Protein AF-A0A537K3U1-F1 (afdb_monomer_lite)

Radius of gyration: 17.2 Å; chains: 1; bounding box: 36×25×54 Å

Structure (mmCIF, N/CA/C/O backbone):
data_AF-A0A537K3U1-F1
#
_entry.id   AF-A0A537K3U1-F1
#
loop_
_atom_site.group_PDB
_atom_site.id
_atom_site.type_symbol
_atom_site.label_atom_id
_atom_site.label_alt_id
_atom_site.label_comp_id
_atom_site.label_asym_id
_atom_site.label_entity_id
_atom_site.label_seq_id
_atom_site.pdbx_PDB_ins_code
_atom_site.Cartn_x
_atom_site.Cartn_y
_atom_site.Cartn_z
_atom_site.occupancy
_atom_site.B_iso_or_equiv
_atom_site.auth_seq_id
_atom_site.auth_comp_id
_atom_site.auth_asym_id
_atom_site.auth_atom_id
_atom_site.pdbx_PDB_model_num
ATOM 1 N N . MET A 1 1 ? 17.598 16.926 -39.093 1.00 49.12 1 MET A N 1
ATOM 2 C CA . MET A 1 1 ? 16.506 15.955 -38.891 1.00 49.12 1 MET A CA 1
ATOM 3 C C . MET A 1 1 ? 16.505 15.615 -37.416 1.00 49.12 1 MET A C 1
ATOM 5 O O . MET A 1 1 ? 17.480 15.052 -36.942 1.00 49.12 1 MET A O 1
ATOM 9 N N . THR A 1 2 ? 15.517 16.104 -36.675 1.00 51.97 2 THR A N 1
ATOM 10 C CA . THR A 1 2 ? 15.342 15.803 -35.252 1.00 51.97 2 THR A CA 1
ATOM 11 C C . THR A 1 2 ? 14.976 14.332 -35.130 1.00 51.97 2 THR A C 1
ATOM 13 O O . THR A 1 2 ? 13.868 13.931 -35.482 1.00 51.97 2 THR A O 1
ATOM 16 N N . ASP A 1 3 ? 15.946 13.530 -34.700 1.00 58.38 3 ASP A N 1
ATOM 17 C CA . ASP A 1 3 ? 15.747 12.133 -34.337 1.00 58.38 3 ASP A CA 1
ATOM 18 C C . ASP A 1 3 ? 14.707 12.101 -33.213 1.00 58.38 3 ASP A C 1
ATOM 20 O O . ASP A 1 3 ? 14.960 12.498 -32.073 1.00 58.38 3 ASP A O 1
ATOM 24 N N . THR A 1 4 ? 13.464 11.801 -33.581 1.00 62.09 4 THR A N 1
ATOM 25 C CA . THR A 1 4 ? 12.351 11.821 -32.640 1.00 62.09 4 THR A CA 1
ATOM 26 C C . THR A 1 4 ? 12.465 10.521 -31.872 1.00 62.09 4 THR A C 1
ATOM 28 O O . THR A 1 4 ? 12.078 9.472 -32.381 1.00 62.09 4 THR A O 1
ATOM 31 N N . ALA A 1 5 ? 13.079 10.578 -30.687 1.00 73.25 5 ALA A N 1
ATOM 32 C CA . ALA A 1 5 ? 13.297 9.415 -29.840 1.00 73.25 5 ALA A CA 1
ATOM 33 C C . ALA A 1 5 ? 11.993 8.612 -29.713 1.00 73.25 5 ALA A C 1
ATOM 35 O O . ALA A 1 5 ? 11.021 9.067 -29.107 1.00 73.25 5 ALA A O 1
ATOM 36 N N . ALA A 1 6 ? 11.958 7.429 -30.328 1.00 84.25 6 ALA A N 1
ATOM 37 C CA . ALA A 1 6 ? 10.769 6.594 -30.345 1.00 84.25 6 ALA A CA 1
ATOM 38 C C . ALA A 1 6 ? 10.436 6.157 -28.910 1.00 84.25 6 ALA A C 1
ATOM 40 O O . ALA A 1 6 ? 11.185 5.409 -28.272 1.00 84.25 6 ALA A O 1
ATOM 41 N N . ILE A 1 7 ? 9.306 6.636 -28.384 1.00 86.56 7 ILE A N 1
ATOM 42 C CA . ILE A 1 7 ? 8.850 6.289 -27.038 1.00 86.56 7 ILE A CA 1
ATOM 43 C C . ILE A 1 7 ?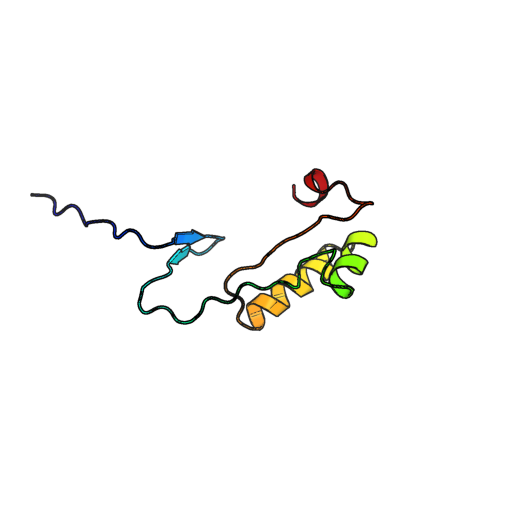 8.370 4.841 -27.062 1.00 86.56 7 ILE A C 1
ATOM 45 O O . ILE A 1 7 ? 7.308 4.522 -27.591 1.00 86.56 7 ILE A O 1
ATOM 49 N N . LYS A 1 8 ? 9.150 3.946 -26.456 1.00 89.88 8 LYS A N 1
ATOM 50 C CA . LYS A 1 8 ? 8.764 2.538 -26.329 1.00 89.88 8 LYS A CA 1
ATOM 51 C C . LYS A 1 8 ? 7.512 2.393 -25.438 1.00 89.88 8 LYS A C 1
ATOM 53 O O . LYS A 1 8 ? 7.427 3.097 -24.421 1.00 89.88 8 LYS A O 1
ATOM 58 N N . PRO A 1 9 ? 6.563 1.495 -25.757 1.00 93.31 9 PRO A N 1
ATOM 59 C CA . PRO A 1 9 ? 5.298 1.341 -25.030 1.00 93.31 9 PRO A CA 1
ATOM 60 C C . PRO A 1 9 ? 5.474 0.527 -23.734 1.00 93.31 9 PRO A C 1
ATOM 62 O O . PRO A 1 9 ? 4.961 -0.576 -23.592 1.00 93.31 9 PRO A O 1
ATOM 65 N N . TYR A 1 10 ? 6.250 1.057 -22.790 1.00 95.88 10 TYR A N 1
ATOM 66 C CA . TYR A 1 10 ? 6.433 0.473 -21.461 1.00 95.88 10 TYR A CA 1
ATOM 67 C C . TYR A 1 10 ? 5.352 0.934 -20.484 1.00 95.88 10 TYR A C 1
ATOM 69 O O . TYR A 1 10 ? 4.889 2.077 -20.576 1.00 95.88 10 TYR A O 1
ATOM 77 N N . LEU A 1 11 ? 5.016 0.076 -19.515 1.00 97.19 11 LEU A N 1
ATOM 78 C CA . LEU A 1 11 ? 4.210 0.469 -18.362 1.00 97.19 11 LEU A CA 1
ATOM 79 C C . LEU A 1 11 ? 5.002 1.495 -17.545 1.00 97.19 11 LEU A C 1
ATOM 81 O O . LEU A 1 11 ? 6.134 1.247 -17.125 1.00 97.19 11 LEU A O 1
ATOM 85 N N . ARG A 1 12 ? 4.404 2.669 -17.360 1.00 97.00 12 ARG A N 1
ATOM 86 C CA . ARG A 1 12 ? 4.972 3.784 -16.607 1.00 97.00 12 ARG A CA 1
ATOM 87 C C . ARG A 1 12 ? 3.962 4.190 -15.553 1.00 97.00 12 ARG A C 1
ATOM 89 O O . ARG A 1 12 ? 2.842 4.555 -15.892 1.00 97.00 12 ARG A O 1
ATOM 96 N N . LEU A 1 13 ? 4.373 4.102 -14.301 1.00 97.69 13 LEU A N 1
ATOM 97 C CA . LEU A 1 13 ? 3.607 4.513 -13.134 1.00 97.69 13 LEU A CA 1
ATOM 98 C C . LEU A 1 13 ? 4.395 5.610 -12.414 1.00 97.69 13 LEU A C 1
ATOM 100 O O . LEU A 1 13 ? 5.595 5.769 -12.649 1.00 97.69 13 LEU A O 1
ATOM 104 N N . SER A 1 14 ? 3.743 6.378 -11.550 1.00 97.38 14 SER A N 1
ATOM 105 C CA . SER A 1 14 ? 4.435 7.379 -10.740 1.00 97.38 14 SER A CA 1
ATOM 106 C C . SER A 1 14 ? 3.694 7.623 -9.439 1.00 97.38 14 SER A C 1
ATOM 108 O O . SER A 1 14 ? 2.474 7.769 -9.439 1.00 97.38 14 SER A O 1
ATOM 110 N N . GLY A 1 15 ? 4.460 7.707 -8.354 1.00 95.06 15 GLY A N 1
ATOM 111 C CA . GLY A 1 15 ? 4.098 8.500 -7.184 1.00 95.06 15 GLY A CA 1
ATOM 112 C C . GLY A 1 15 ? 4.834 9.835 -7.284 1.00 95.06 15 GLY A C 1
ATOM 113 O O . GLY A 1 15 ? 4.681 10.552 -8.273 1.00 95.06 15 GLY A O 1
ATOM 114 N N . LEU A 1 16 ? 5.708 10.108 -6.312 1.00 96.38 16 LEU A N 1
ATOM 115 C CA . LEU A 1 16 ? 6.686 11.202 -6.395 1.00 96.38 16 LEU A CA 1
ATOM 116 C C . LEU A 1 16 ? 7.829 10.898 -7.374 1.00 96.38 16 LEU A C 1
ATOM 118 O O . LEU A 1 16 ? 8.318 11.797 -8.052 1.00 96.38 16 LEU A O 1
ATOM 122 N N . GLU A 1 17 ? 8.233 9.631 -7.455 1.00 96.38 17 GLU A N 1
ATOM 123 C CA . GLU A 1 17 ? 9.269 9.153 -8.368 1.00 96.38 17 GLU A CA 1
ATOM 124 C C . GLU A 1 17 ? 8.664 8.218 -9.428 1.00 96.38 17 GLU A C 1
ATOM 126 O O . GLU A 1 17 ? 7.720 7.471 -9.130 1.00 96.38 17 GLU A O 1
ATOM 131 N N . PRO A 1 18 ? 9.180 8.244 -10.670 1.00 96.62 18 PRO A N 1
ATOM 132 C CA . PRO A 1 18 ? 8.670 7.405 -11.743 1.00 96.62 18 PRO A CA 1
ATOM 133 C C . PRO A 1 18 ? 9.129 5.947 -11.599 1.00 96.62 18 PRO A C 1
ATOM 135 O O . PRO A 1 18 ? 10.314 5.664 -11.424 1.00 96.62 18 PRO A O 1
ATOM 138 N N . LEU A 1 19 ? 8.204 5.012 -11.816 1.00 97.25 19 LEU A N 1
ATOM 139 C CA . LEU A 1 19 ? 8.481 3.589 -12.003 1.00 97.25 19 LEU A CA 1
ATOM 140 C C . LEU A 1 19 ? 8.236 3.217 -13.469 1.00 97.25 19 LEU A C 1
ATOM 142 O O . LEU A 1 19 ? 7.101 3.215 -13.948 1.00 97.25 19 LEU A O 1
ATOM 146 N N . VAL A 1 20 ? 9.304 2.876 -14.191 1.00 97.06 20 VAL A N 1
ATOM 147 C CA . VAL A 1 20 ? 9.217 2.371 -15.569 1.00 97.06 20 VAL A CA 1
ATOM 148 C C . VAL A 1 20 ? 9.486 0.873 -15.555 1.00 97.06 20 VAL A C 1
ATOM 150 O O . VAL A 1 20 ? 10.620 0.459 -15.321 1.00 97.06 20 VAL A O 1
ATOM 153 N N . VAL A 1 21 ? 8.461 0.070 -15.837 1.00 97.31 21 VAL A N 1
ATOM 154 C CA . VAL A 1 21 ? 8.593 -1.388 -15.925 1.00 97.31 21 VAL A CA 1
ATOM 155 C C . VAL A 1 21 ? 9.091 -1.747 -17.320 1.00 97.31 21 VAL A C 1
ATOM 157 O O . VAL A 1 21 ? 8.421 -1.497 -18.326 1.00 97.31 21 VAL A O 1
ATOM 160 N N . ARG A 1 22 ? 10.300 -2.301 -17.378 1.00 96.12 22 ARG A N 1
ATOM 161 C CA . ARG A 1 22 ? 11.009 -2.658 -18.609 1.00 96.12 22 ARG A CA 1
ATOM 162 C C . ARG A 1 22 ? 11.134 -4.180 -18.721 1.00 96.12 22 ARG A C 1
ATOM 164 O O . ARG A 1 22 ? 10.988 -4.864 -17.712 1.00 96.12 22 ARG A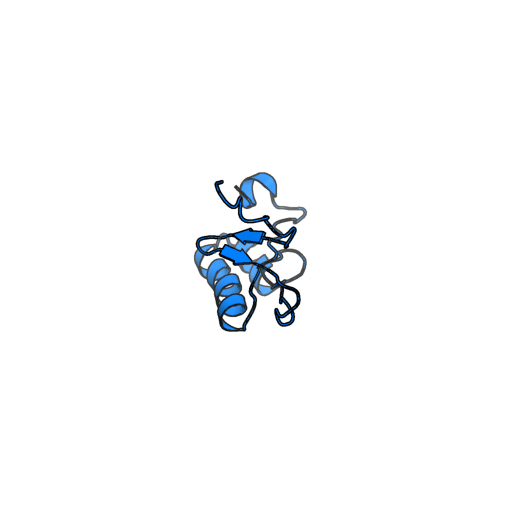 O 1
ATOM 171 N N . PRO A 1 23 ? 11.428 -4.729 -19.912 1.00 95.75 23 PRO A N 1
ATOM 172 C CA . PRO A 1 23 ? 11.648 -6.169 -20.077 1.00 95.75 23 PRO A CA 1
ATOM 173 C C . PRO A 1 23 ? 12.724 -6.759 -19.148 1.00 95.75 23 PRO A C 1
ATOM 175 O O . PRO A 1 23 ? 12.639 -7.920 -18.773 1.00 95.75 23 PRO A O 1
ATOM 178 N N . GLU A 1 24 ? 13.722 -5.959 -18.778 1.00 96.56 24 GLU A N 1
ATOM 179 C CA . GLU A 1 24 ? 14.812 -6.306 -17.863 1.00 96.56 24 GLU A CA 1
ATOM 180 C C . GLU A 1 24 ? 14.504 -6.037 -16.380 1.00 96.56 24 GLU A C 1
ATOM 182 O O . GLU A 1 24 ? 15.334 -6.326 -15.518 1.00 96.56 24 GLU A O 1
ATOM 187 N N . SER A 1 25 ? 13.345 -5.452 -16.059 1.00 96.56 25 SER A N 1
ATOM 188 C CA . SER A 1 25 ? 12.937 -5.251 -14.670 1.00 96.56 25 SER A CA 1
ATOM 189 C C . SER A 1 25 ? 12.684 -6.598 -13.992 1.00 96.56 25 SER A C 1
ATOM 191 O O . SER A 1 25 ? 12.073 -7.496 -14.567 1.00 96.56 25 SER A O 1
ATOM 193 N N . ASN A 1 26 ? 13.111 -6.716 -12.734 1.00 96.44 26 ASN A N 1
ATOM 194 C CA . ASN A 1 26 ? 12.719 -7.836 -11.881 1.00 96.44 26 ASN A CA 1
ATOM 195 C C . ASN A 1 26 ? 11.205 -7.817 -11.607 1.00 96.44 26 ASN A C 1
ATOM 197 O O . ASN A 1 26 ? 10.490 -6.888 -11.992 1.00 96.44 26 ASN A O 1
ATOM 201 N N . PHE A 1 27 ? 10.725 -8.836 -10.893 1.00 97.06 27 PHE A N 1
ATOM 202 C CA . PHE A 1 27 ? 9.334 -8.898 -10.462 1.00 97.06 27 PHE A CA 1
ATOM 203 C C . PHE A 1 27 ? 8.923 -7.635 -9.686 1.00 97.06 27 PHE A C 1
ATOM 205 O O . PHE A 1 27 ? 9.669 -7.123 -8.844 1.00 97.06 27 PHE A O 1
ATOM 212 N N . ILE A 1 28 ? 7.732 -7.124 -9.998 1.00 97.88 28 ILE A N 1
ATOM 213 C CA . ILE A 1 28 ? 7.166 -5.936 -9.363 1.00 97.88 28 ILE A CA 1
ATOM 214 C C . ILE A 1 28 ? 6.186 -6.391 -8.287 1.00 97.88 28 ILE A C 1
ATOM 216 O O . ILE A 1 28 ? 5.136 -6.951 -8.592 1.00 97.88 28 ILE A O 1
ATOM 220 N N . ASN A 1 29 ? 6.536 -6.148 -7.029 1.00 98.31 29 ASN A N 1
ATOM 221 C CA . ASN A 1 29 ? 5.707 -6.462 -5.879 1.00 98.31 29 ASN A CA 1
ATOM 222 C C . ASN A 1 29 ? 4.678 -5.350 -5.649 1.00 98.31 29 ASN A C 1
ATOM 224 O O . ASN A 1 29 ? 5.035 -4.173 -5.523 1.00 98.31 29 ASN A O 1
ATOM 228 N N . VAL A 1 30 ? 3.412 -5.748 -5.530 1.00 98.31 30 VAL A N 1
ATOM 229 C CA . VAL A 1 30 ? 2.310 -4.892 -5.085 1.00 98.31 30 VAL A CA 1
ATOM 230 C C . VAL A 1 30 ? 1.990 -5.256 -3.635 1.00 98.31 30 VAL A C 1
ATOM 232 O O . VAL A 1 30 ? 1.653 -6.401 -3.345 1.00 98.31 30 VAL A O 1
ATOM 235 N N . GLY A 1 31 ? 2.140 -4.308 -2.712 1.00 98.12 31 GLY A N 1
ATOM 236 C CA . GLY A 1 31 ? 1.834 -4.510 -1.297 1.00 98.12 31 GLY A CA 1
ATOM 237 C C . GLY A 1 31 ? 0.328 -4.480 -1.035 1.00 98.12 31 GLY A C 1
ATOM 238 O O . GLY A 1 31 ? -0.311 -3.465 -1.282 1.00 98.12 31 GLY A O 1
ATOM 239 N N . GLU A 1 32 ? -0.223 -5.569 -0.501 1.00 97.81 32 GLU A N 1
ATOM 240 C CA . GLU A 1 32 ? -1.671 -5.785 -0.312 1.00 97.81 32 GLU A CA 1
ATOM 241 C C . GLU A 1 32 ? -2.222 -5.400 1.077 1.00 97.81 32 GLU A C 1
ATOM 243 O O . GLU A 1 32 ? -3.424 -5.456 1.329 1.00 97.81 32 GLU A O 1
ATOM 248 N N . ARG A 1 33 ? -1.363 -5.066 2.048 1.00 97.69 33 ARG A N 1
ATOM 249 C CA . ARG A 1 33 ? -1.761 -4.978 3.470 1.00 97.69 33 ARG A CA 1
ATOM 250 C C . ARG A 1 33 ? -2.494 -3.689 3.837 1.00 97.69 33 ARG A C 1
ATOM 252 O O . ARG A 1 33 ? -3.003 -3.590 4.957 1.00 97.69 33 ARG A O 1
ATOM 259 N N . THR A 1 34 ? -2.540 -2.721 2.932 1.00 97.31 34 THR A N 1
ATOM 260 C CA . THR A 1 34 ? -3.312 -1.469 2.998 1.00 97.31 34 THR A CA 1
ATOM 261 C C . THR A 1 34 ? -4.752 -1.703 2.529 1.00 97.31 34 THR A C 1
ATOM 263 O O . THR A 1 34 ? -5.286 -0.989 1.691 1.00 97.31 34 THR A O 1
ATOM 266 N N . ASN A 1 35 ? -5.379 -2.746 3.073 1.00 96.62 35 ASN A N 1
ATOM 267 C CA . ASN A 1 35 ? -6.685 -3.235 2.653 1.00 96.62 35 ASN A CA 1
ATOM 268 C C . ASN A 1 35 ? -7.558 -3.500 3.885 1.00 96.62 35 ASN A C 1
ATOM 270 O O . ASN A 1 35 ? -7.216 -4.344 4.720 1.00 96.62 35 ASN A O 1
ATOM 274 N N . VAL A 1 36 ? -8.672 -2.779 4.014 1.00 94.88 36 VAL A N 1
ATOM 275 C CA . VAL A 1 36 ? -9.580 -2.881 5.167 1.00 94.88 36 VAL A CA 1
ATOM 276 C C . VAL A 1 36 ? -10.194 -4.279 5.282 1.00 94.88 36 VAL A C 1
ATOM 278 O O . VAL A 1 36 ? -10.256 -4.830 6.378 1.00 94.88 36 VAL A O 1
ATOM 281 N N . THR A 1 37 ? -10.552 -4.918 4.171 1.00 91.44 37 THR A N 1
ATOM 282 C CA . THR A 1 37 ? -11.108 -6.279 4.188 1.00 91.44 37 THR A CA 1
ATOM 283 C C . THR A 1 37 ? -10.028 -7.343 4.458 1.00 91.44 37 THR A C 1
ATOM 285 O O . THR A 1 37 ? -10.260 -8.315 5.177 1.00 91.44 37 THR A O 1
ATOM 288 N N . GLY A 1 38 ? -8.824 -7.164 3.906 1.00 90.06 38 GLY A N 1
ATOM 289 C CA . GLY A 1 38 ? -7.748 -8.165 3.924 1.00 90.06 38 GLY A CA 1
ATOM 290 C C . GLY A 1 38 ? -6.786 -8.092 5.118 1.00 90.06 38 GLY A C 1
ATOM 291 O O . GLY A 1 38 ? -6.098 -9.067 5.420 1.00 90.06 38 GLY A O 1
ATOM 292 N N . SER A 1 39 ? -6.716 -6.963 5.831 1.00 94.31 39 SER A N 1
ATOM 293 C CA . SER A 1 39 ? -5.696 -6.710 6.858 1.00 94.31 39 SER A CA 1
ATOM 294 C C . SER A 1 39 ? -6.313 -6.305 8.192 1.00 94.31 39 SER A C 1
ATOM 296 O O . SER A 1 39 ? -6.638 -5.144 8.426 1.00 94.31 39 SER A O 1
ATOM 298 N N . LYS A 1 40 ? -6.375 -7.251 9.143 1.00 94.94 40 LYS A N 1
ATOM 299 C CA . LYS A 1 40 ? -6.909 -7.017 10.505 1.00 94.94 40 LYS A CA 1
ATOM 300 C C . LYS A 1 40 ? -6.289 -5.801 11.204 1.00 94.94 40 LYS A C 1
ATOM 302 O O . LYS A 1 40 ? -6.982 -5.077 11.914 1.00 94.94 40 LYS A O 1
ATOM 307 N N . LYS A 1 41 ? -4.977 -5.584 11.026 1.00 96.19 41 LYS A N 1
ATOM 308 C CA . LYS A 1 41 ? -4.273 -4.432 11.613 1.00 96.19 41 LYS A CA 1
ATOM 309 C C . LYS A 1 41 ? -4.748 -3.131 10.969 1.00 96.19 41 LYS A C 1
ATOM 311 O O . LYS A 1 41 ? -5.079 -2.206 11.700 1.00 96.19 41 LYS A O 1
ATOM 316 N N . PHE A 1 42 ? -4.781 -3.070 9.638 1.00 96.88 42 PHE A N 1
ATOM 317 C CA . PHE A 1 42 ? -5.186 -1.871 8.906 1.00 96.88 42 PHE A CA 1
ATOM 318 C C . PHE A 1 42 ? -6.659 -1.539 9.169 1.00 96.88 42 PHE A C 1
ATOM 320 O O . PHE A 1 42 ? -6.955 -0.430 9.595 1.00 96.88 42 PHE A O 1
ATOM 327 N N . ALA A 1 43 ? -7.547 -2.534 9.084 1.00 94.94 43 ALA A N 1
ATOM 328 C CA . ALA A 1 43 ? -8.974 -2.410 9.383 1.00 94.94 43 ALA A CA 1
ATOM 329 C C . ALA A 1 43 ? -9.246 -1.775 10.753 1.00 94.94 43 ALA A C 1
ATOM 331 O O . ALA A 1 43 ? -10.024 -0.830 10.871 1.00 94.94 43 ALA A O 1
ATOM 332 N N . ARG A 1 44 ? -8.563 -2.264 11.800 1.00 96.00 44 ARG A N 1
ATOM 333 C CA . ARG A 1 44 ? -8.682 -1.705 13.152 1.00 96.00 44 ARG A CA 1
ATOM 334 C C . ARG A 1 44 ? -8.250 -0.240 13.193 1.00 96.00 44 ARG A C 1
ATOM 336 O O . ARG A 1 44 ? -8.940 0.570 13.797 1.00 96.00 44 ARG A O 1
ATOM 343 N N . LEU A 1 45 ? -7.118 0.091 12.570 1.00 96.50 45 LEU A N 1
ATOM 344 C CA . LEU A 1 45 ? -6.581 1.454 12.577 1.00 96.50 45 LEU A CA 1
ATOM 345 C C . LEU A 1 45 ? -7.504 2.428 11.838 1.00 96.50 45 LEU A C 1
ATOM 347 O O . LEU A 1 45 ? -7.777 3.497 12.372 1.00 96.50 45 LEU A O 1
ATOM 351 N N . ILE A 1 46 ? -8.042 2.038 10.679 1.00 94.81 46 ILE A N 1
ATOM 352 C CA . ILE A 1 46 ? -9.012 2.852 9.935 1.00 94.81 46 ILE A CA 1
ATOM 353 C C . ILE A 1 46 ? -10.294 3.053 10.749 1.00 94.81 46 ILE A C 1
ATOM 355 O O . ILE A 1 46 ? -10.731 4.185 10.933 1.00 94.81 46 ILE A O 1
ATOM 359 N N . LYS A 1 47 ? -10.850 1.985 11.336 1.00 92.06 47 LYS A N 1
ATOM 360 C CA . LYS A 1 47 ? -12.057 2.066 12.176 1.00 92.06 47 LYS A CA 1
ATOM 361 C C . LYS A 1 47 ? -11.876 2.958 13.411 1.00 92.06 47 LYS A C 1
ATOM 363 O O . LYS A 1 47 ? -12.815 3.620 13.840 1.00 92.06 47 LYS A O 1
ATOM 368 N N . GLU A 1 48 ? -10.679 2.967 13.993 1.00 94.75 48 GLU A N 1
ATOM 369 C CA . GLU A 1 48 ? -10.317 3.828 15.126 1.00 94.75 48 GLU A CA 1
ATOM 370 C C . GLU A 1 48 ? -9.870 5.241 14.691 1.00 94.75 48 GLU A C 1
ATOM 372 O O . GLU A 1 48 ? -9.470 6.032 15.543 1.00 94.75 48 GLU A O 1
ATOM 377 N N . ASN A 1 49 ? -9.936 5.575 13.394 1.00 92.81 49 ASN A N 1
ATOM 378 C CA . ASN A 1 49 ? -9.456 6.832 12.800 1.00 92.81 49 ASN A CA 1
ATOM 379 C C . ASN A 1 49 ? -7.968 7.135 13.079 1.00 92.81 49 ASN A C 1
ATOM 381 O O . ASN A 1 49 ? -7.541 8.289 13.128 1.00 92.81 49 ASN A O 1
ATOM 385 N N . LYS A 1 50 ? -7.149 6.094 13.247 1.00 96.44 50 LYS A N 1
ATOM 386 C CA . LYS A 1 50 ? -5.704 6.180 13.502 1.00 96.44 50 LYS A CA 1
ATOM 387 C C . LYS A 1 50 ? -4.906 6.173 12.199 1.00 96.44 50 LYS A C 1
ATOM 389 O O . LYS A 1 50 ? -4.111 5.266 11.949 1.00 96.44 50 LYS A O 1
ATOM 394 N N . TYR A 1 51 ? -5.121 7.184 11.362 1.00 93.94 51 TYR A N 1
ATOM 395 C CA . TYR A 1 51 ? -4.522 7.257 10.024 1.00 93.94 51 TYR A CA 1
ATOM 396 C C . TYR A 1 51 ? -2.988 7.320 10.047 1.00 93.94 51 TYR A C 1
ATOM 398 O O . TYR A 1 51 ? -2.347 6.608 9.282 1.00 93.94 51 TYR A O 1
ATOM 406 N N . GLU A 1 52 ? -2.384 8.057 10.982 1.00 95.00 52 GLU A N 1
ATOM 407 C CA . GLU A 1 52 ? -0.917 8.117 11.127 1.00 95.00 52 GLU A CA 1
ATOM 408 C C . GLU A 1 52 ? -0.297 6.741 11.415 1.00 95.00 52 GLU A C 1
ATOM 410 O O . GLU A 1 52 ? 0.697 6.331 10.814 1.00 95.00 52 GLU A O 1
ATOM 415 N N . GLU A 1 53 ? -0.926 5.962 12.297 1.00 96.75 53 GLU A N 1
ATOM 416 C CA . GLU A 1 53 ? -0.501 4.586 12.544 1.00 96.75 53 GLU A CA 1
ATOM 417 C C . GLU A 1 53 ? -0.789 3.686 11.333 1.00 96.75 53 GLU A C 1
ATOM 419 O O . GLU A 1 53 ? -0.018 2.765 11.056 1.00 96.75 53 GLU A O 1
ATOM 424 N N . ALA A 1 54 ? -1.867 3.934 10.582 1.00 96.69 54 ALA A N 1
ATOM 425 C CA . ALA A 1 54 ? -2.180 3.192 9.361 1.00 96.69 54 ALA A CA 1
ATOM 426 C C . ALA A 1 54 ? -1.116 3.413 8.271 1.00 96.69 54 ALA A C 1
ATOM 428 O O . ALA A 1 54 ? -0.721 2.449 7.609 1.00 96.69 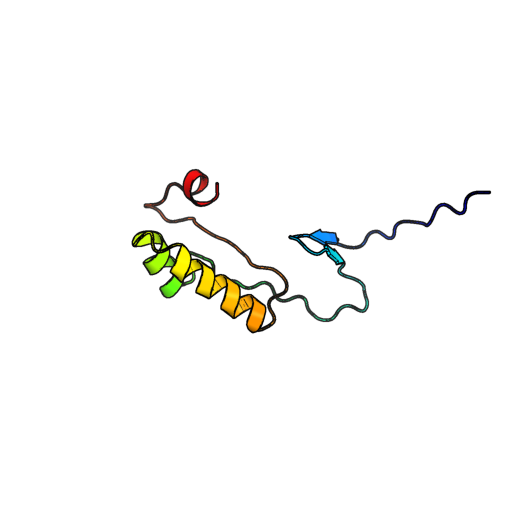54 ALA A O 1
ATOM 429 N N . LEU A 1 55 ? -0.549 4.622 8.162 1.00 97.31 55 LEU A N 1
ATOM 430 C CA . LEU A 1 55 ? 0.583 4.918 7.272 1.00 97.31 55 LEU A CA 1
ATOM 431 C C . LEU A 1 55 ? 1.818 4.067 7.592 1.00 97.31 55 LEU A C 1
ATOM 433 O O . LEU A 1 55 ? 2.588 3.738 6.689 1.00 97.31 55 LEU A O 1
ATOM 437 N N . SER A 1 56 ? 2.001 3.635 8.846 1.00 97.12 56 SER A N 1
ATOM 438 C CA . SER A 1 56 ? 3.090 2.707 9.186 1.00 97.12 56 SER A CA 1
ATOM 439 C C . SER A 1 56 ? 2.955 1.358 8.469 1.00 97.12 56 SER A C 1
ATOM 441 O O . SER A 1 56 ? 3.966 0.744 8.139 1.00 97.12 56 SER A O 1
ATOM 443 N N . VAL A 1 57 ? 1.728 0.906 8.173 1.00 97.44 57 VAL A N 1
ATOM 444 C CA . VAL A 1 57 ? 1.483 -0.335 7.417 1.00 97.44 57 VAL A CA 1
ATOM 445 C C . VAL A 1 57 ? 1.930 -0.170 5.967 1.00 97.44 57 VAL A C 1
ATOM 447 O O . VAL A 1 57 ? 2.596 -1.054 5.435 1.00 97.44 57 VAL A O 1
ATOM 450 N N . ALA A 1 58 ? 1.614 0.966 5.343 1.00 97.56 58 ALA A N 1
ATOM 451 C CA . ALA A 1 58 ? 2.091 1.309 4.005 1.00 97.56 58 ALA A CA 1
ATOM 452 C C . ALA A 1 58 ? 3.627 1.378 3.963 1.00 97.56 58 ALA A C 1
ATOM 454 O O . ALA A 1 58 ? 4.263 0.712 3.148 1.00 97.56 58 ALA A O 1
ATOM 455 N N . ARG A 1 59 ? 4.226 2.119 4.904 1.00 98.00 59 ARG A N 1
ATOM 456 C CA . ARG A 1 59 ? 5.679 2.309 4.991 1.00 98.00 59 ARG A CA 1
ATOM 457 C C . ARG A 1 59 ? 6.430 0.990 5.150 1.00 98.00 59 ARG A C 1
ATOM 459 O O . ARG A 1 59 ? 7.372 0.744 4.408 1.00 98.00 59 ARG A O 1
ATOM 466 N N . GLN A 1 60 ? 5.973 0.121 6.050 1.00 98.06 60 GLN A N 1
ATOM 467 C CA . GLN A 1 60 ? 6.590 -1.190 6.265 1.00 98.06 60 GLN A CA 1
ATOM 468 C C . GLN A 1 60 ? 6.592 -2.048 4.996 1.00 98.06 60 GLN A C 1
ATOM 470 O O . GLN A 1 60 ? 7.547 -2.783 4.765 1.00 98.06 60 GLN A O 1
ATOM 475 N N . GLN A 1 61 ? 5.551 -1.961 4.160 1.00 98.50 61 GLN A N 1
ATOM 476 C CA . GLN A 1 61 ? 5.511 -2.688 2.888 1.00 98.50 61 GLN A CA 1
ATOM 477 C C . GLN A 1 61 ? 6.556 -2.162 1.900 1.00 98.50 61 GLN A C 1
ATOM 479 O O . GLN A 1 61 ? 7.250 -2.965 1.281 1.00 98.50 61 GLN A O 1
ATOM 484 N N . VAL A 1 62 ? 6.715 -0.838 1.796 1.00 97.69 62 VAL A N 1
ATOM 485 C CA . VAL A 1 62 ? 7.751 -0.214 0.954 1.00 97.69 62 VAL A CA 1
ATOM 486 C C . VAL A 1 62 ? 9.150 -0.598 1.439 1.00 97.69 62 VAL A C 1
ATOM 488 O O . VAL A 1 62 ? 9.968 -1.065 0.651 1.00 97.69 62 VAL A O 1
ATOM 491 N N . GLU A 1 63 ? 9.406 -0.496 2.745 1.00 98.19 63 GLU A N 1
ATOM 492 C CA . GLU A 1 63 ? 10.672 -0.913 3.369 1.00 98.19 63 GLU A CA 1
ATOM 493 C C . GLU A 1 63 ? 10.955 -2.413 3.173 1.00 98.19 63 GLU A C 1
ATOM 495 O O . GLU A 1 63 ? 12.111 -2.823 3.108 1.00 98.19 63 GLU A O 1
ATOM 500 N N . SER A 1 64 ? 9.904 -3.226 3.023 1.00 97.81 64 SER A N 1
ATOM 501 C CA . SER A 1 64 ? 9.996 -4.664 2.739 1.00 97.81 64 SER A CA 1
ATOM 502 C C . SER A 1 64 ? 10.071 -4.997 1.240 1.00 97.81 64 SER A C 1
ATOM 504 O O . SER A 1 64 ? 10.063 -6.174 0.883 1.00 97.81 64 SER A O 1
ATOM 506 N N . GLY A 1 65 ? 10.149 -3.995 0.358 1.00 97.31 65 GLY A N 1
ATOM 507 C CA . GLY A 1 65 ? 10.380 -4.182 -1.078 1.00 97.31 65 GLY A CA 1
ATOM 508 C C . GLY A 1 65 ? 9.141 -4.112 -1.975 1.00 97.31 65 GLY A C 1
ATOM 509 O O . GLY A 1 65 ? 9.227 -4.509 -3.139 1.00 97.31 65 GLY A O 1
ATOM 510 N N . ALA A 1 66 ? 8.001 -3.618 -1.482 1.00 98.25 66 ALA A N 1
ATOM 511 C CA . ALA A 1 66 ? 6.866 -3.288 -2.343 1.00 98.25 66 ALA A CA 1
ATOM 512 C C . ALA A 1 66 ? 7.172 -2.032 -3.178 1.00 98.25 66 ALA A C 1
ATOM 514 O O . ALA A 1 66 ? 7.464 -0.972 -2.626 1.00 98.25 66 ALA A O 1
ATOM 515 N N . GLN A 1 67 ? 7.078 -2.140 -4.506 1.00 98.19 67 GLN A N 1
ATOM 516 C CA . GLN A 1 67 ? 7.244 -0.995 -5.415 1.00 98.19 67 GLN A CA 1
ATOM 517 C C . GLN A 1 67 ? 5.937 -0.223 -5.628 1.00 98.19 67 GLN A C 1
ATOM 519 O O . GLN A 1 67 ? 5.956 0.946 -6.005 1.00 98.19 67 GLN A O 1
ATOM 524 N N . ILE A 1 68 ? 4.803 -0.891 -5.422 1.00 98.12 68 ILE A N 1
ATOM 525 C CA . ILE A 1 68 ? 3.453 -0.342 -5.548 1.00 98.12 68 ILE A CA 1
ATOM 526 C C . ILE A 1 68 ? 2.680 -0.752 -4.294 1.00 98.12 68 ILE A C 1
ATOM 528 O O . ILE A 1 68 ? 2.940 -1.813 -3.726 1.00 98.12 68 ILE A O 1
ATOM 532 N N . LEU A 1 69 ? 1.727 0.069 -3.867 1.00 98.06 69 LEU A N 1
ATOM 533 C CA . LEU A 1 69 ? 0.787 -0.268 -2.802 1.00 98.06 69 LEU A CA 1
ATOM 534 C C . LEU A 1 69 ? -0.619 -0.370 -3.387 1.00 98.06 69 LEU A C 1
ATOM 536 O O . LEU A 1 69 ? -1.046 0.527 -4.112 1.00 98.06 69 LEU A O 1
ATOM 540 N N . ASP A 1 70 ? -1.320 -1.447 -3.057 1.00 97.19 70 AS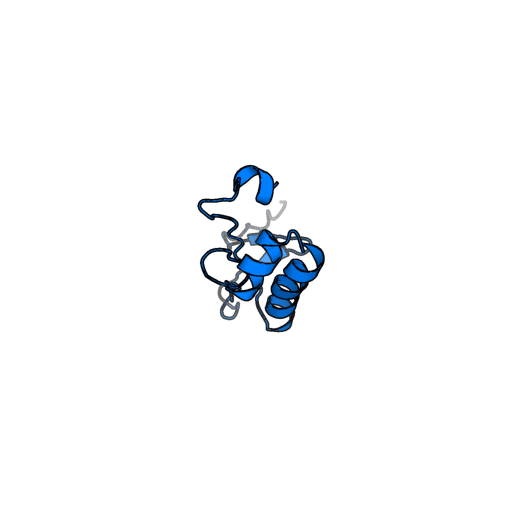P A N 1
ATOM 541 C CA . ASP A 1 70 ? -2.758 -1.567 -3.271 1.00 97.19 70 ASP A CA 1
A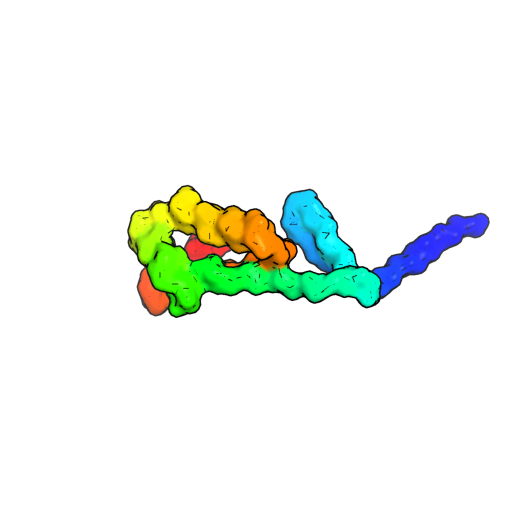TOM 542 C C . ASP A 1 70 ? -3.491 -0.945 -2.079 1.00 97.19 70 ASP A C 1
ATOM 544 O O . ASP A 1 70 ? -3.170 -1.252 -0.929 1.00 97.19 70 ASP A O 1
ATOM 548 N N . VAL A 1 71 ? -4.446 -0.051 -2.330 1.00 95.94 71 VAL A N 1
ATOM 549 C CA . VAL A 1 71 ? -5.199 0.636 -1.272 1.00 95.94 71 VAL A CA 1
ATOM 550 C C . VAL A 1 71 ? -6.674 0.322 -1.436 1.00 95.94 71 VAL A C 1
ATOM 552 O O . VAL A 1 71 ? -7.285 0.688 -2.436 1.00 95.94 71 VAL A O 1
ATOM 555 N N . ASN A 1 72 ? -7.242 -0.328 -0.425 1.00 94.75 72 ASN A N 1
ATOM 556 C CA . ASN A 1 72 ? -8.653 -0.675 -0.385 1.00 94.75 72 ASN A CA 1
ATOM 557 C C . ASN A 1 72 ? -9.270 -0.215 0.943 1.00 94.75 72 ASN A C 1
ATOM 559 O O . ASN A 1 72 ? -8.904 -0.716 2.012 1.00 94.75 72 ASN A O 1
ATOM 563 N N . MET A 1 73 ? -10.214 0.723 0.850 1.00 93.06 73 MET A N 1
ATOM 564 C CA . MET A 1 73 ? -10.962 1.297 1.974 1.00 93.06 73 MET A CA 1
ATOM 565 C C . MET A 1 73 ? -12.422 0.824 2.022 1.00 93.06 73 MET A C 1
ATOM 567 O O . MET A 1 73 ? -13.220 1.380 2.775 1.00 93.06 73 MET A O 1
ATOM 571 N N . ASP A 1 74 ? -12.773 -0.206 1.250 1.00 87.81 74 ASP A N 1
ATOM 572 C CA . ASP A 1 74 ? -14.121 -0.759 1.221 1.00 87.81 74 ASP A CA 1
ATOM 573 C C . ASP A 1 74 ? -14.395 -1.585 2.487 1.00 87.81 74 ASP A C 1
ATOM 575 O O . ASP A 1 74 ? -13.721 -2.578 2.788 1.00 87.81 74 ASP A O 1
ATOM 579 N N . ASP A 1 75 ? -15.427 -1.168 3.215 1.00 84.38 75 ASP A N 1
ATOM 580 C CA . ASP A 1 75 ? -16.065 -1.885 4.316 1.00 84.38 75 ASP A CA 1
ATOM 581 C C . ASP A 1 75 ? -17.537 -1.466 4.380 1.00 84.38 75 ASP A C 1
ATOM 583 O O . ASP A 1 75 ? -17.884 -0.340 4.024 1.00 84.38 75 ASP A O 1
ATOM 587 N N . ALA A 1 76 ? -18.415 -2.348 4.860 1.00 76.81 76 ALA A N 1
ATOM 588 C CA . ALA A 1 76 ? -19.854 -2.076 4.925 1.00 76.81 76 ALA A CA 1
ATOM 589 C C . ALA A 1 76 ? -20.218 -0.844 5.781 1.00 76.81 76 ALA A C 1
ATOM 591 O O . ALA A 1 76 ? -21.328 -0.327 5.663 1.00 76.81 76 ALA A O 1
ATOM 592 N N . LEU A 1 77 ? -19.316 -0.403 6.664 1.00 78.25 77 LEU A N 1
ATOM 593 C CA . LEU A 1 77 ? -19.519 0.720 7.578 1.00 78.25 77 LEU A CA 1
ATOM 594 C C . LEU A 1 77 ? -18.741 1.986 7.185 1.00 78.25 77 LEU A C 1
ATOM 596 O O . LEU A 1 77 ? -18.832 2.979 7.908 1.00 78.25 77 LEU A O 1
ATOM 600 N N . LEU A 1 78 ? -17.973 1.962 6.091 1.00 80.69 78 LEU A N 1
ATOM 601 C CA . LEU A 1 78 ? -17.165 3.095 5.635 1.00 80.69 78 LEU A CA 1
ATOM 602 C C . LEU A 1 78 ? -17.776 3.745 4.393 1.00 80.69 78 LEU A C 1
ATOM 604 O O . LEU A 1 78 ? -18.213 3.069 3.464 1.00 80.69 78 LEU A O 1
ATOM 608 N N . ASP A 1 79 ? -17.743 5.077 4.352 1.00 84.69 79 ASP A N 1
ATOM 609 C CA . ASP A 1 79 ? -17.870 5.798 3.088 1.00 84.69 79 ASP A CA 1
ATOM 610 C C . ASP A 1 79 ? -16.529 5.698 2.351 1.00 84.69 79 ASP A C 1
ATOM 612 O O . ASP A 1 79 ? -15.583 6.432 2.646 1.00 84.69 79 ASP A O 1
ATOM 616 N N . GLY A 1 80 ? -16.435 4.746 1.421 1.00 81.31 80 GLY A N 1
ATOM 617 C CA . GLY A 1 80 ? -15.206 4.473 0.677 1.00 81.31 80 GLY A CA 1
ATOM 618 C C . GLY A 1 80 ? -14.714 5.663 -0.152 1.00 81.31 80 GLY A C 1
ATOM 619 O O . GLY A 1 80 ? -13.507 5.873 -0.243 1.00 81.31 80 GLY A O 1
ATOM 620 N N . VAL A 1 81 ? -15.614 6.491 -0.703 1.00 83.88 81 VAL A N 1
ATOM 621 C CA . VAL A 1 81 ? -15.217 7.681 -1.478 1.00 83.88 81 VAL A CA 1
ATOM 622 C C . VAL A 1 81 ? -14.578 8.700 -0.550 1.00 83.88 81 VAL A C 1
ATOM 624 O O . VAL A 1 81 ? -13.487 9.191 -0.840 1.00 83.88 81 VAL A O 1
ATOM 627 N N . GLN A 1 82 ? -15.226 8.984 0.582 1.00 86.06 82 GLN A N 1
ATOM 628 C CA . GLN A 1 82 ? -14.679 9.912 1.565 1.00 86.06 82 GLN A CA 1
ATOM 629 C C . GLN A 1 82 ? -13.353 9.407 2.145 1.00 86.06 82 GLN A C 1
ATOM 631 O O . GLN A 1 82 ? -12.431 10.193 2.324 1.00 86.06 82 GLN A O 1
ATOM 636 N N . ALA A 1 83 ? -13.240 8.108 2.416 1.00 84.62 83 ALA A N 1
ATOM 637 C CA . ALA A 1 83 ? -12.040 7.511 2.992 1.00 84.62 83 ALA A CA 1
ATOM 638 C C . ALA A 1 83 ? -10.836 7.477 2.028 1.00 84.62 83 ALA A C 1
ATOM 640 O O . ALA A 1 83 ? -9.697 7.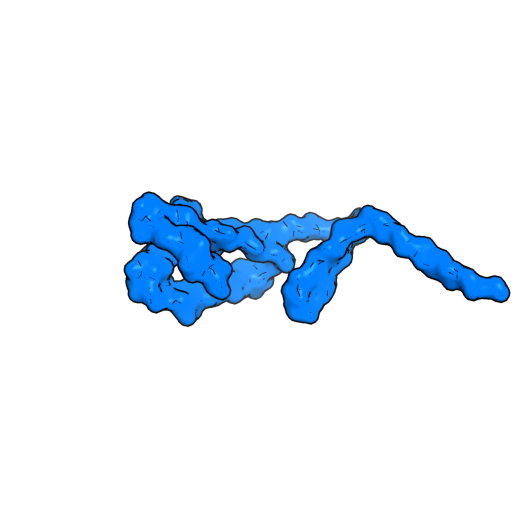370 2.482 1.00 84.62 83 ALA A O 1
ATOM 641 N N . MET A 1 84 ? -11.087 7.550 0.717 1.00 85.50 84 MET A N 1
ATOM 642 C CA . MET A 1 84 ? -10.070 7.564 -0.344 1.00 85.50 84 MET A CA 1
ATOM 643 C C . MET A 1 84 ? -9.726 8.968 -0.865 1.00 85.50 84 MET A C 1
ATOM 645 O O . MET A 1 84 ? -8.831 9.084 -1.705 1.00 85.50 84 MET A O 1
ATOM 649 N N . SER A 1 85 ? -10.450 10.003 -0.423 1.00 75.12 85 SER A N 1
ATOM 650 C CA . SER A 1 85 ? -10.275 11.397 -0.863 1.00 75.12 85 SER A CA 1
ATOM 651 C C . SER A 1 85 ? -9.200 12.122 -0.061 1.00 75.12 85 SER A C 1
ATOM 653 O O . SER A 1 85 ? -8.425 12.876 -0.690 1.00 75.12 85 SER A O 1
#

Foldseek 3Di:
DPPPPDDDPFDWDDDPDIDTDDPPDDDAAEAECLALVPHPVLVVCVVVVVVVVNVVSVVVVVVVPHPHYDHHPDDPPDPRVVSVD

Sequence (85 aa):
MTDTAAIKPYLRLSGLEPLVVRPESNFINVGERTNVTGSKKFARLIKENKYEEALSVARQQVESGAQILDVNMDDALLDGVQAMS

Secondary structure (DSSP, 8-state):
----------EEEESSSEEEE-TT----PEEEEEETTT-HHHHHHHHTT-HHHHHHHHHHHHHTT-SEEEEE---TTS-HHHHH-

pLDDT: mean 91.85, std 10.07, range [49.12, 98.5]